Protein AF-A0A925FKP7-F1 (afdb_monomer_lite)

Structure (mmCIF, N/CA/C/O backbone):
data_AF-A0A925FKP7-F1
#
_entry.id   AF-A0A925FKP7-F1
#
loop_
_atom_site.group_PDB
_atom_site.id
_atom_site.type_symbol
_atom_site.label_atom_id
_atom_site.label_alt_id
_atom_site.label_comp_id
_atom_site.label_asym_id
_atom_site.label_entity_id
_atom_site.label_seq_id
_atom_site.pdbx_PDB_ins_code
_atom_site.Cartn_x
_atom_site.Cartn_y
_atom_site.Cartn_z
_atom_site.occupancy
_atom_site.B_iso_or_equiv
_atom_site.auth_seq_id
_atom_site.auth_comp_id
_atom_site.auth_asym_id
_atom_site.auth_atom_id
_atom_site.pdbx_PDB_model_num
ATOM 1 N N . MET A 1 1 ? 56.723 21.760 -12.629 1.00 41.56 1 MET A N 1
ATOM 2 C CA . MET A 1 1 ? 55.286 22.088 -12.741 1.00 41.56 1 MET A CA 1
ATOM 3 C C . MET A 1 1 ? 54.565 21.008 -11.962 1.00 41.56 1 MET A C 1
ATOM 5 O O . MET A 1 1 ? 54.481 19.882 -12.428 1.00 41.56 1 MET A O 1
ATOM 9 N N . GLU A 1 2 ? 54.290 21.297 -10.696 1.00 34.44 2 GLU A N 1
ATOM 10 C CA . GLU A 1 2 ? 54.116 20.301 -9.637 1.00 34.44 2 GLU A CA 1
ATOM 11 C C . GLU A 1 2 ? 52.657 20.301 -9.165 1.00 34.44 2 GLU A C 1
ATOM 13 O O . GLU A 1 2 ? 52.048 21.356 -8.996 1.00 34.44 2 GLU A O 1
ATOM 18 N N . ILE A 1 3 ? 52.088 19.104 -9.039 1.00 40.97 3 ILE A N 1
ATOM 19 C CA . ILE A 1 3 ? 50.676 18.845 -8.751 1.00 40.97 3 ILE A CA 1
ATOM 20 C C . ILE A 1 3 ? 50.457 19.007 -7.241 1.00 40.97 3 ILE A C 1
ATOM 22 O O . ILE A 1 3 ? 50.959 18.205 -6.456 1.00 40.97 3 ILE A O 1
ATOM 26 N N . GLN A 1 4 ? 49.700 20.023 -6.819 1.00 38.28 4 GLN A N 1
ATOM 27 C CA . GLN A 1 4 ? 49.281 20.161 -5.421 1.00 38.28 4 GLN A CA 1
ATOM 28 C C . GLN A 1 4 ? 48.071 19.261 -5.131 1.00 38.28 4 GLN A C 1
ATOM 30 O O . GLN A 1 4 ? 46.952 19.531 -5.560 1.00 38.28 4 GLN A O 1
ATOM 35 N N . ILE A 1 5 ? 48.310 18.191 -4.371 1.00 44.59 5 ILE A N 1
ATOM 36 C CA . ILE A 1 5 ? 47.284 17.335 -3.766 1.00 44.59 5 ILE A CA 1
ATOM 37 C C . ILE A 1 5 ? 46.894 17.953 -2.416 1.00 44.59 5 ILE A C 1
ATOM 39 O O . ILE A 1 5 ? 47.703 18.006 -1.490 1.00 44.59 5 ILE A O 1
ATOM 43 N N . PHE A 1 6 ? 45.653 18.429 -2.304 1.00 33.69 6 PHE A N 1
ATOM 44 C CA . PHE A 1 6 ? 45.090 19.011 -1.083 1.00 33.69 6 PHE A CA 1
ATOM 45 C C . PHE A 1 6 ? 44.691 17.883 -0.111 1.00 33.69 6 PHE A C 1
ATOM 47 O O . PHE A 1 6 ? 43.647 17.248 -0.264 1.00 33.69 6 PHE A O 1
ATOM 54 N N . TRP A 1 7 ? 45.545 17.591 0.872 1.00 43.81 7 TRP A N 1
ATOM 55 C CA . TRP A 1 7 ? 45.248 16.639 1.945 1.00 43.81 7 TRP A CA 1
ATOM 56 C C . TRP A 1 7 ? 44.352 17.273 3.023 1.00 43.81 7 TRP A C 1
ATOM 58 O O . TRP A 1 7 ? 44.594 18.381 3.496 1.00 43.81 7 TRP A O 1
ATOM 68 N N . LEU A 1 8 ? 43.314 16.526 3.408 1.00 41.38 8 LEU A N 1
ATOM 69 C CA . LEU A 1 8 ? 42.307 16.825 4.430 1.00 41.38 8 LEU A CA 1
ATOM 70 C C . LEU A 1 8 ? 42.903 17.310 5.763 1.00 41.38 8 LEU A C 1
ATOM 72 O O . LEU A 1 8 ? 43.625 16.578 6.442 1.00 41.38 8 LEU A O 1
ATOM 76 N N . HIS A 1 9 ? 42.488 18.499 6.197 1.00 42.69 9 HIS A N 1
ATOM 77 C CA . HIS A 1 9 ? 42.702 19.001 7.552 1.00 42.69 9 HIS A CA 1
ATOM 78 C C . HIS A 1 9 ? 41.783 18.234 8.523 1.00 42.69 9 HIS A C 1
ATOM 80 O O . HIS A 1 9 ? 40.639 18.619 8.757 1.00 42.69 9 HIS A O 1
ATOM 86 N N . ARG A 1 10 ? 42.249 17.097 9.060 1.00 47.78 10 ARG A N 1
ATOM 87 C CA . ARG A 1 10 ? 41.601 16.465 10.221 1.00 47.78 10 ARG A CA 1
ATOM 88 C C . ARG A 1 10 ? 41.933 17.297 11.465 1.00 47.78 10 ARG A C 1
ATOM 90 O O . ARG A 1 10 ? 43.117 17.400 11.786 1.00 47.78 10 ARG A O 1
ATOM 97 N N . PRO A 1 11 ? 40.951 17.847 12.200 1.00 41.53 11 PRO A N 1
ATOM 98 C CA . PRO A 1 11 ? 41.233 18.432 13.500 1.00 41.53 11 PRO A CA 1
ATOM 99 C C . PRO A 1 11 ? 41.693 17.313 14.443 1.00 41.53 11 PRO A C 1
ATOM 101 O O . PRO A 1 11 ? 40.958 16.368 14.731 1.00 41.53 11 PRO A O 1
ATOM 104 N N . GLN A 1 12 ? 42.948 17.402 14.877 1.00 43.03 12 GLN A N 1
ATOM 105 C CA . GLN A 1 12 ? 43.521 16.571 15.929 1.00 43.03 12 GLN A CA 1
ATOM 106 C C . GLN A 1 12 ? 42.795 16.894 17.241 1.00 43.03 12 GLN A C 1
ATOM 108 O O . GLN A 1 12 ? 43.090 17.890 17.899 1.00 43.03 12 GLN A O 1
ATOM 113 N N . ILE A 1 13 ? 41.821 16.064 17.613 1.00 54.75 13 ILE A N 1
ATOM 114 C CA . ILE A 1 13 ? 41.265 16.058 18.967 1.00 54.75 13 ILE A CA 1
ATOM 115 C C . ILE A 1 13 ? 42.387 15.560 19.882 1.00 54.75 13 ILE A C 1
ATOM 117 O O . ILE A 1 13 ? 42.737 14.382 19.862 1.00 54.75 13 ILE A O 1
ATOM 121 N N . GLN A 1 14 ? 42.982 16.471 20.649 1.00 49.59 14 GLN A N 1
ATOM 122 C CA . GLN A 1 14 ? 43.912 16.139 21.726 1.00 49.59 14 GLN A CA 1
ATOM 123 C C . GLN A 1 14 ? 43.131 15.376 22.804 1.00 49.59 14 GLN A C 1
ATOM 125 O O . GLN A 1 14 ? 42.409 15.975 23.602 1.00 49.59 14 GLN A O 1
ATOM 130 N N . VAL A 1 15 ? 43.233 14.047 22.794 1.00 55.69 15 VAL A N 1
ATOM 131 C CA . VAL A 1 15 ? 42.723 13.196 23.872 1.00 55.69 15 VAL A CA 1
ATOM 132 C C . VAL A 1 15 ? 43.617 13.448 25.084 1.00 55.69 15 VAL A C 1
ATOM 134 O O . VAL A 1 15 ? 44.776 13.050 25.097 1.00 55.69 15 VAL A O 1
ATOM 137 N N . ARG A 1 16 ? 43.114 14.190 26.075 1.00 49.56 16 ARG A N 1
ATOM 138 C CA . ARG A 1 16 ? 43.763 14.272 27.387 1.00 49.56 16 ARG A CA 1
ATOM 139 C C . ARG A 1 16 ? 43.546 12.931 28.083 1.00 49.56 16 ARG A C 1
ATOM 141 O O . ARG A 1 16 ? 42.397 12.561 28.321 1.00 49.56 16 ARG A O 1
ATOM 148 N N . ASP A 1 17 ? 44.633 12.235 28.395 1.00 55.59 17 ASP A N 1
ATOM 149 C CA . ASP A 1 17 ? 44.634 11.020 29.212 1.00 55.59 17 ASP A CA 1
ATOM 150 C C . ASP A 1 17 ? 44.268 11.373 30.663 1.00 55.59 17 ASP A C 1
ATOM 152 O O . ASP A 1 17 ? 45.129 11.546 31.524 1.00 55.59 17 ASP A O 1
ATOM 156 N N . ASP A 1 18 ? 42.972 11.548 30.927 1.00 58.50 18 ASP A N 1
ATOM 157 C CA . ASP A 1 18 ? 42.439 11.659 32.283 1.00 58.50 18 ASP A CA 1
ATOM 158 C C . ASP A 1 18 ? 42.074 10.253 32.802 1.00 58.50 18 ASP A C 1
ATOM 160 O O . ASP A 1 18 ? 41.118 9.644 32.304 1.00 58.50 18 ASP A O 1
ATOM 164 N N . PRO A 1 19 ? 42.790 9.719 33.812 1.00 63.88 19 PRO A N 1
ATOM 165 C CA . PRO A 1 19 ? 42.521 8.397 34.377 1.00 63.88 19 PRO A CA 1
ATOM 166 C C . PRO A 1 19 ? 41.172 8.299 35.115 1.00 63.88 19 PRO A C 1
ATOM 168 O O . PRO A 1 19 ? 40.782 7.202 35.523 1.00 63.88 19 PRO A O 1
ATOM 171 N N . TYR A 1 20 ? 40.435 9.405 35.275 1.00 59.22 20 TYR A N 1
ATOM 172 C CA . TYR A 1 20 ? 39.112 9.438 35.902 1.00 59.22 20 TYR A CA 1
ATOM 173 C C . TYR A 1 20 ? 37.945 9.560 34.913 1.00 59.22 20 TYR A C 1
ATOM 175 O O . TYR A 1 20 ? 36.785 9.523 35.341 1.00 59.22 20 TYR A O 1
ATOM 183 N N . TYR A 1 21 ? 38.195 9.625 33.600 1.00 57.09 21 TYR A N 1
ATOM 184 C CA . TYR A 1 21 ? 37.117 9.630 32.610 1.00 57.09 21 TYR A CA 1
ATOM 185 C C . TYR A 1 21 ? 36.492 8.233 32.469 1.00 57.09 21 TYR A C 1
ATOM 187 O O . TYR A 1 21 ? 36.910 7.398 31.667 1.00 57.09 21 TYR A O 1
ATOM 195 N N . ARG A 1 22 ? 35.446 7.961 33.256 1.00 51.81 22 ARG A N 1
ATOM 196 C CA . ARG A 1 22 ? 34.559 6.817 33.012 1.00 51.81 22 ARG A CA 1
ATOM 197 C C . ARG A 1 22 ? 33.561 7.212 31.922 1.00 51.81 22 ARG A C 1
ATOM 199 O O . ARG A 1 22 ? 32.768 8.123 32.162 1.00 51.81 22 ARG A O 1
ATOM 206 N N . PRO A 1 23 ? 33.533 6.544 30.755 1.00 54.25 23 PRO A N 1
ATOM 207 C CA . PRO A 1 23 ? 32.521 6.832 29.752 1.00 54.25 23 PRO A CA 1
ATOM 208 C C . PRO A 1 23 ? 31.145 6.527 30.346 1.00 54.25 23 PRO A C 1
ATOM 210 O O . PRO A 1 23 ? 30.828 5.380 30.679 1.00 54.25 23 PRO A O 1
ATOM 213 N N . ILE A 1 24 ? 30.323 7.566 30.498 1.00 56.97 24 ILE A N 1
ATOM 214 C CA . ILE A 1 24 ? 28.912 7.418 30.840 1.00 56.97 24 ILE A CA 1
ATOM 215 C C . ILE A 1 24 ? 28.285 6.636 29.687 1.00 56.97 24 ILE A C 1
ATOM 217 O O . ILE A 1 24 ? 28.129 7.151 28.581 1.00 56.97 24 ILE A O 1
ATOM 221 N N . ARG A 1 25 ? 27.938 5.366 29.925 1.00 59.34 25 ARG A N 1
ATOM 222 C CA . ARG A 1 25 ? 27.118 4.593 28.989 1.00 59.34 25 ARG A CA 1
ATOM 223 C C . ARG A 1 25 ? 25.712 5.174 29.028 1.00 59.34 25 ARG A C 1
ATOM 225 O O . ARG A 1 25 ? 24.867 4.718 29.795 1.00 59.34 25 ARG A O 1
ATOM 232 N N . VAL A 1 26 ? 25.466 6.192 28.209 1.00 55.19 26 VAL A N 1
ATOM 233 C CA . VAL A 1 26 ? 24.112 6.668 27.943 1.00 55.19 26 VAL A CA 1
ATOM 234 C C . VAL A 1 26 ? 23.405 5.530 27.220 1.00 55.19 26 VAL A C 1
ATOM 236 O O . VAL A 1 26 ? 23.649 5.259 26.046 1.00 55.19 26 VAL A O 1
ATOM 239 N N . ARG A 1 27 ? 22.580 4.786 27.957 1.00 55.84 27 ARG A N 1
ATOM 240 C CA . ARG A 1 27 ? 21.725 3.754 27.382 1.00 55.84 27 ARG A CA 1
ATOM 241 C C . ARG A 1 27 ? 20.661 4.499 26.586 1.00 55.84 27 ARG A C 1
ATOM 243 O O . ARG A 1 27 ? 19.680 4.967 27.154 1.00 55.84 27 ARG A O 1
ATOM 250 N N . PHE A 1 28 ? 20.904 4.681 25.291 1.00 54.00 28 PHE A N 1
ATOM 251 C CA . PHE A 1 28 ? 19.928 5.259 24.380 1.00 54.00 28 PHE A CA 1
ATOM 252 C C . PHE A 1 28 ? 18.769 4.265 24.289 1.00 54.00 28 PHE A C 1
ATOM 254 O O . PHE A 1 28 ? 18.818 3.278 23.557 1.00 54.00 28 PHE A O 1
ATOM 261 N N . VAL A 1 29 ? 17.756 4.458 25.132 1.00 58.88 29 VAL A N 1
ATOM 262 C CA . VAL A 1 29 ? 16.484 3.761 24.994 1.00 58.88 29 VAL A CA 1
ATOM 263 C C . VAL A 1 29 ? 15.862 4.347 23.738 1.00 58.88 29 VAL A C 1
ATOM 265 O O . VAL A 1 29 ? 15.325 5.453 23.766 1.00 58.88 29 VAL A O 1
ATOM 268 N N . ILE A 1 30 ? 16.007 3.644 22.614 1.00 58.19 30 ILE A N 1
ATOM 269 C CA . ILE A 1 30 ? 15.295 3.977 21.385 1.00 58.19 30 ILE A CA 1
ATOM 270 C C . ILE A 1 30 ? 13.814 3.830 21.729 1.00 58.19 30 ILE A C 1
ATOM 272 O O . ILE A 1 30 ? 13.288 2.721 21.801 1.00 58.19 30 ILE A O 1
ATOM 276 N N . LYS A 1 31 ? 13.153 4.949 22.030 1.00 51.59 31 LYS A N 1
ATOM 277 C CA . LYS A 1 31 ? 11.705 5.000 22.183 1.00 51.59 31 LYS A CA 1
ATOM 278 C C . LYS A 1 31 ? 11.141 4.665 20.807 1.00 51.59 31 LYS A C 1
ATOM 280 O O . LYS A 1 31 ? 11.142 5.515 19.924 1.00 51.59 31 LYS A O 1
ATOM 285 N N . THR A 1 32 ? 10.738 3.415 20.600 1.00 58.09 32 THR A N 1
ATOM 286 C CA . THR A 1 32 ? 10.002 2.999 19.407 1.00 58.09 32 THR A CA 1
ATOM 287 C C . THR A 1 32 ? 8.736 3.841 19.356 1.00 58.09 32 THR A C 1
ATOM 289 O O . THR A 1 32 ? 7.802 3.610 20.126 1.00 58.09 32 THR A O 1
ATOM 292 N N . MET A 1 33 ? 8.733 4.879 18.519 1.00 54.09 33 MET A N 1
ATOM 293 C CA . MET A 1 33 ? 7.502 5.579 18.184 1.00 54.09 33 MET A CA 1
ATOM 294 C C . MET A 1 33 ? 6.564 4.546 17.551 1.00 54.09 33 MET A C 1
ATOM 296 O O . MET A 1 33 ? 7.033 3.751 16.728 1.00 54.09 33 MET A O 1
ATOM 300 N N . PRO A 1 34 ? 5.287 4.488 17.969 1.00 73.06 34 PRO A N 1
ATOM 301 C CA . PRO A 1 34 ? 4.338 3.577 17.351 1.00 73.06 34 PRO A CA 1
ATOM 302 C C . PRO A 1 34 ? 4.327 3.843 15.846 1.00 73.06 34 PRO A C 1
ATOM 304 O O . PRO A 1 34 ? 4.271 4.995 15.414 1.00 73.06 34 PRO A O 1
ATOM 307 N N . GLU A 1 35 ? 4.454 2.778 15.057 1.00 84.06 35 GLU A N 1
ATOM 308 C CA . GLU A 1 35 ? 4.443 2.877 13.602 1.00 84.06 35 GLU A CA 1
ATOM 309 C C . GLU A 1 35 ? 3.117 3.500 13.160 1.00 84.06 35 GLU A C 1
ATOM 311 O O . GLU A 1 35 ? 2.041 2.964 13.432 1.00 84.06 35 GLU A O 1
ATOM 316 N N . THR A 1 36 ? 3.192 4.656 12.503 1.00 91.50 36 THR A N 1
ATOM 317 C CA . THR A 1 36 ? 2.004 5.327 11.983 1.00 91.50 36 THR A CA 1
ATOM 318 C C . THR A 1 36 ? 1.475 4.570 10.756 1.00 91.50 36 THR A C 1
ATOM 320 O O . THR A 1 36 ? 2.242 3.884 10.069 1.00 91.50 36 THR A O 1
ATOM 323 N N . PRO A 1 37 ? 0.177 4.696 10.419 1.00 92.81 37 PRO A N 1
ATOM 324 C CA . PRO A 1 37 ? -0.394 4.034 9.244 1.00 92.81 37 PRO A CA 1
ATOM 325 C C . PRO A 1 37 ? 0.358 4.351 7.944 1.00 92.81 37 PRO A C 1
ATOM 327 O O . PRO A 1 37 ? 0.557 3.466 7.112 1.00 92.81 37 PRO A O 1
ATOM 330 N N . ILE A 1 38 ? 0.836 5.591 7.806 1.00 94.12 38 ILE A N 1
ATOM 331 C CA . ILE A 1 38 ? 1.609 6.041 6.646 1.00 94.12 38 ILE A CA 1
ATOM 332 C C . ILE A 1 38 ? 2.997 5.387 6.582 1.00 94.12 38 ILE A C 1
ATOM 334 O O . ILE A 1 38 ? 3.410 4.940 5.515 1.00 94.12 38 ILE A O 1
ATOM 338 N N . GLU A 1 39 ? 3.698 5.242 7.710 1.00 94.38 39 GLU A N 1
ATOM 339 C CA . GLU A 1 39 ? 5.003 4.565 7.758 1.00 94.38 39 GLU A CA 1
ATOM 340 C C . GLU A 1 39 ? 4.879 3.076 7.426 1.00 94.38 39 GLU A C 1
ATOM 342 O O . GLU A 1 39 ? 5.706 2.511 6.705 1.00 94.38 39 GLU A O 1
ATOM 347 N N . LYS A 1 40 ? 3.794 2.442 7.876 1.00 94.25 40 LYS A N 1
ATOM 348 C CA . LYS A 1 40 ? 3.487 1.064 7.499 1.00 94.25 40 LYS A CA 1
ATOM 349 C C . LYS A 1 40 ? 3.191 0.936 6.004 1.00 94.25 40 LYS A C 1
ATOM 351 O O . LYS A 1 40 ? 3.698 0.016 5.361 1.00 94.25 40 LYS A O 1
ATOM 356 N N . LEU A 1 41 ? 2.415 1.864 5.441 1.00 95.56 41 LEU A N 1
ATOM 357 C CA . LEU A 1 41 ? 2.099 1.875 4.014 1.00 95.56 41 LEU A CA 1
ATOM 358 C C . LEU A 1 41 ? 3.369 2.016 3.160 1.00 95.56 41 LEU A C 1
ATOM 360 O O . LEU A 1 41 ? 3.566 1.210 2.254 1.00 95.56 41 LEU A O 1
ATOM 364 N N . LYS A 1 42 ? 4.278 2.935 3.516 1.00 95.88 42 LYS A N 1
ATOM 365 C CA . LYS A 1 42 ? 5.581 3.110 2.844 1.00 95.88 42 LYS A CA 1
ATOM 366 C C . LYS A 1 42 ? 6.370 1.805 2.731 1.00 95.88 42 LYS A C 1
ATOM 368 O O . LYS A 1 42 ? 6.900 1.488 1.664 1.00 95.88 42 LYS A O 1
ATOM 373 N N . LYS A 1 43 ? 6.425 1.030 3.821 1.00 94.69 43 LYS A N 1
ATOM 374 C CA . LYS A 1 43 ? 7.104 -0.276 3.858 1.00 94.69 43 LYS A CA 1
ATOM 375 C C . LYS A 1 43 ? 6.410 -1.316 2.981 1.00 94.69 43 LYS A C 1
ATOM 377 O O . LYS A 1 43 ? 7.082 -2.100 2.320 1.00 94.69 43 LYS A O 1
ATOM 382 N N . MET A 1 44 ? 5.077 -1.333 2.961 1.00 95.25 44 MET A N 1
ATOM 383 C CA . MET A 1 44 ? 4.293 -2.288 2.165 1.00 95.25 44 MET A CA 1
ATOM 384 C C . MET A 1 44 ? 4.412 -2.055 0.651 1.00 95.25 44 MET A C 1
ATOM 386 O O . MET A 1 44 ? 4.210 -2.985 -0.130 1.00 95.25 44 MET A O 1
ATOM 390 N N . THR A 1 45 ? 4.711 -0.830 0.224 1.00 95.62 45 THR A N 1
ATOM 391 C CA . THR A 1 45 ? 4.663 -0.438 -1.193 1.00 95.62 45 THR A CA 1
ATOM 392 C C . THR A 1 45 ? 6.034 -0.202 -1.816 1.00 95.62 45 THR A C 1
ATOM 394 O O . THR A 1 45 ? 6.095 0.204 -2.978 1.00 95.62 45 THR A O 1
ATOM 397 N N . ALA A 1 46 ? 7.119 -0.422 -1.056 1.00 94.75 46 ALA A N 1
ATOM 398 C CA . ALA A 1 46 ? 8.482 -0.060 -1.455 1.00 94.75 46 ALA A CA 1
ATOM 399 C C . ALA A 1 46 ? 8.492 1.343 -2.087 1.00 94.75 46 ALA A C 1
ATOM 401 O O . ALA A 1 46 ? 8.805 1.512 -3.267 1.00 94.75 46 ALA A O 1
ATOM 402 N N . TRP A 1 47 ? 7.959 2.316 -1.339 1.00 94.06 47 TRP A N 1
ATOM 403 C CA . TRP A 1 47 ? 7.538 3.609 -1.887 1.00 94.06 47 TRP A CA 1
ATOM 404 C C . TRP A 1 47 ? 8.668 4.403 -2.549 1.00 94.06 47 TRP A C 1
ATOM 406 O O . TRP A 1 47 ? 8.413 5.131 -3.495 1.00 94.06 47 TRP A O 1
ATOM 416 N N . ASP A 1 48 ? 9.900 4.231 -2.089 1.00 93.06 48 ASP A N 1
ATOM 417 C CA . ASP A 1 48 ? 11.104 4.901 -2.580 1.00 93.06 48 ASP A CA 1
ATOM 418 C C . ASP A 1 48 ? 11.735 4.214 -3.799 1.00 93.06 48 ASP A C 1
ATOM 420 O O . ASP A 1 48 ? 12.579 4.796 -4.476 1.00 93.06 48 ASP A O 1
ATOM 424 N N . SER A 1 49 ? 11.330 2.979 -4.090 1.00 90.44 49 SER A N 1
ATOM 425 C CA . SER A 1 49 ? 11.880 2.177 -5.177 1.00 90.44 49 SER A CA 1
ATOM 426 C C . SER A 1 49 ? 11.146 2.464 -6.479 1.00 90.44 49 SER A C 1
ATOM 428 O O . SER A 1 49 ? 9.913 2.492 -6.496 1.00 90.44 49 SER A O 1
ATOM 430 N N . ASP A 1 50 ? 11.888 2.612 -7.575 1.00 85.75 50 ASP A N 1
ATOM 431 C CA . ASP A 1 50 ? 11.320 2.926 -8.886 1.00 85.75 50 ASP A CA 1
ATOM 432 C C . ASP A 1 50 ? 10.308 1.849 -9.345 1.00 85.75 50 ASP A C 1
ATOM 434 O O . ASP A 1 50 ? 10.630 0.657 -9.283 1.00 85.75 50 ASP A O 1
ATOM 438 N N . PRO A 1 51 ? 9.070 2.205 -9.756 1.00 90.62 51 PRO A N 1
ATOM 439 C CA . PRO A 1 51 ? 8.460 3.543 -9.789 1.00 90.62 51 PRO A CA 1
ATOM 440 C C . PRO A 1 51 ? 8.208 4.127 -8.391 1.00 90.62 51 PRO A C 1
ATOM 442 O O . PRO A 1 51 ? 7.377 3.612 -7.638 1.00 90.62 51 PRO A O 1
ATOM 445 N N . ALA A 1 52 ? 8.910 5.204 -8.035 1.00 93.31 52 ALA A N 1
ATOM 446 C CA . ALA A 1 52 ? 8.868 5.766 -6.683 1.00 93.31 52 ALA A CA 1
ATOM 447 C C . ALA A 1 52 ? 7.608 6.614 -6.487 1.00 93.31 52 ALA A C 1
ATOM 449 O O . ALA A 1 52 ? 7.316 7.441 -7.338 1.00 93.31 52 ALA A O 1
ATOM 450 N N . LEU A 1 53 ? 6.874 6.432 -5.390 1.00 92.75 53 LEU A N 1
ATOM 451 C CA . LEU A 1 53 ? 5.696 7.217 -5.001 1.00 92.75 53 LEU A CA 1
ATOM 452 C C . LEU A 1 53 ? 6.112 8.437 -4.178 1.00 92.75 53 LEU A C 1
ATOM 454 O O . LEU A 1 53 ? 7.085 8.376 -3.428 1.00 92.75 53 LEU A O 1
ATOM 458 N N . ILE A 1 54 ? 5.351 9.529 -4.265 1.00 94.88 54 ILE A N 1
ATOM 459 C CA . ILE A 1 54 ? 5.566 10.684 -3.382 1.00 94.88 54 ILE A CA 1
ATOM 460 C C . ILE A 1 54 ? 4.663 10.606 -2.149 1.00 94.88 54 ILE A C 1
ATOM 462 O O . ILE A 1 54 ? 3.647 9.911 -2.136 1.00 94.88 54 ILE A O 1
ATOM 466 N N . LEU A 1 55 ? 5.044 11.323 -1.089 1.00 94.44 55 LEU A N 1
ATOM 467 C CA . LEU A 1 55 ? 4.336 11.269 0.192 1.00 94.44 55 LEU A CA 1
ATOM 468 C C . LEU A 1 55 ? 2.864 11.687 0.069 1.00 94.44 55 LEU A C 1
ATOM 470 O O . LEU A 1 55 ? 2.006 11.007 0.619 1.00 94.44 55 LEU A O 1
ATOM 474 N N . THR A 1 56 ? 2.574 12.742 -0.692 1.00 95.88 56 THR A N 1
ATOM 475 C CA . THR A 1 56 ? 1.206 13.253 -0.868 1.00 95.88 56 THR A CA 1
ATOM 476 C C . THR A 1 56 ? 0.286 12.219 -1.515 1.00 95.88 56 THR A C 1
ATOM 478 O O . THR A 1 56 ? -0.846 12.049 -1.086 1.00 95.88 56 THR A O 1
ATOM 481 N N . GLU A 1 57 ? 0.783 11.443 -2.482 1.00 95.44 57 GLU A N 1
ATOM 482 C CA . GLU A 1 57 ? 0.006 10.358 -3.094 1.00 95.44 57 GLU A CA 1
ATOM 483 C C . GLU A 1 57 ? -0.304 9.250 -2.092 1.00 95.44 57 GLU A C 1
ATOM 485 O O . GLU A 1 57 ? -1.403 8.704 -2.081 1.00 95.44 57 GLU A O 1
ATOM 490 N N . LEU A 1 58 ? 0.659 8.906 -1.234 1.00 95.94 58 LEU A N 1
ATOM 491 C CA . LEU A 1 58 ? 0.424 7.924 -0.181 1.00 95.94 58 LEU A CA 1
ATOM 492 C C . LEU A 1 58 ? -0.605 8.425 0.834 1.00 95.94 58 LEU A C 1
ATOM 494 O O . LEU A 1 58 ? -1.417 7.630 1.296 1.00 95.94 58 LEU A O 1
ATOM 498 N N . GLU A 1 59 ? -0.586 9.714 1.170 1.00 95.75 59 GLU A N 1
ATOM 499 C CA . GLU A 1 59 ? -1.574 10.340 2.053 1.00 95.75 59 GLU A CA 1
ATOM 500 C C . GLU A 1 59 ? -2.971 10.336 1.424 1.00 95.75 59 GLU A C 1
ATOM 502 O O . GLU A 1 59 ? -3.934 9.951 2.086 1.00 95.75 59 GLU A O 1
ATOM 507 N N . GLU A 1 60 ? -3.087 10.663 0.136 1.00 96.56 60 GLU A N 1
ATOM 508 C CA . GLU A 1 60 ? -4.345 10.603 -0.616 1.00 96.56 60 GLU A CA 1
ATOM 509 C C . GLU A 1 60 ? -4.892 9.172 -0.709 1.00 96.56 60 GLU A C 1
ATOM 511 O O . GLU A 1 60 ? -6.067 8.928 -0.427 1.00 96.56 60 GLU A O 1
ATOM 516 N N . ILE A 1 61 ? -4.040 8.201 -1.050 1.00 96.44 61 ILE A N 1
ATOM 517 C CA . ILE A 1 61 ? -4.407 6.780 -1.109 1.00 96.44 61 ILE A CA 1
ATOM 518 C C . ILE A 1 61 ? -4.838 6.280 0.271 1.00 96.44 61 ILE A C 1
ATOM 520 O O . ILE A 1 61 ? -5.814 5.534 0.399 1.00 96.44 61 ILE A O 1
ATOM 524 N N . LEU A 1 62 ? -4.123 6.689 1.319 1.00 95.31 62 LEU A N 1
ATOM 525 C CA . LEU A 1 62 ? -4.458 6.332 2.687 1.00 95.31 62 LEU A CA 1
ATOM 526 C C . LEU A 1 62 ? -5.815 6.927 3.077 1.00 95.31 62 LEU A C 1
ATOM 528 O O . LEU A 1 62 ? -6.665 6.185 3.568 1.00 95.31 62 LEU A O 1
ATOM 532 N N . ALA A 1 63 ? -6.063 8.201 2.773 1.00 94.81 63 ALA A N 1
ATOM 533 C CA . ALA A 1 63 ? -7.341 8.863 3.018 1.00 94.81 63 ALA A CA 1
ATOM 534 C C . ALA A 1 63 ? -8.505 8.170 2.286 1.00 94.81 63 ALA A C 1
ATOM 536 O O . ALA A 1 63 ? -9.546 7.917 2.892 1.00 94.81 63 ALA A O 1
ATOM 537 N N . GLN A 1 64 ? -8.319 7.762 1.028 1.00 94.62 64 GLN A N 1
ATOM 538 C CA . GLN A 1 64 ? -9.317 6.991 0.268 1.00 94.62 64 GLN A CA 1
ATOM 539 C C . GLN A 1 64 ? -9.580 5.597 0.858 1.00 94.62 64 GLN A C 1
ATOM 541 O O . GLN A 1 64 ? -10.654 5.028 0.675 1.00 94.62 64 GLN A O 1
ATOM 546 N N . SER A 1 65 ? -8.606 5.035 1.575 1.00 94.38 65 SER A N 1
ATOM 547 C CA . SER A 1 65 ? -8.711 3.725 2.225 1.00 94.38 65 SER A CA 1
ATOM 548 C C . SER A 1 65 ? -9.289 3.771 3.647 1.00 94.38 65 SER A C 1
ATOM 550 O O . SER A 1 65 ? -9.264 2.753 4.351 1.00 94.38 65 SER A O 1
ATOM 552 N N . SER A 1 66 ? -9.780 4.933 4.084 1.00 93.56 66 SER A N 1
ATOM 553 C CA . SER A 1 66 ? -10.391 5.113 5.401 1.00 93.56 66 SER A CA 1
ATOM 554 C C . SER A 1 66 ? -11.620 4.220 5.573 1.00 93.56 66 SER A C 1
ATOM 556 O O . SER A 1 66 ? -12.384 3.982 4.637 1.00 93.56 66 SER A O 1
ATOM 558 N N . ARG A 1 67 ? -11.808 3.693 6.782 1.00 93.12 67 ARG A N 1
ATOM 559 C CA . ARG A 1 67 ? -12.916 2.805 7.144 1.00 93.12 67 ARG A CA 1
ATOM 560 C C . ARG A 1 67 ? -13.591 3.283 8.425 1.00 93.12 67 ARG A C 1
ATOM 562 O O . ARG A 1 67 ? -12.943 3.969 9.219 1.00 93.12 67 ARG A O 1
ATOM 569 N N . PRO A 1 68 ? -14.846 2.859 8.654 1.00 91.81 68 PRO A N 1
ATOM 570 C CA . PRO A 1 68 ? -15.467 3.030 9.950 1.00 91.81 68 PRO A CA 1
ATOM 571 C C . PRO A 1 68 ? -14.578 2.463 11.054 1.00 91.81 68 PRO A C 1
ATOM 573 O O . PRO A 1 68 ? -13.967 1.401 10.879 1.00 91.81 68 PRO A O 1
ATOM 576 N N . ASP A 1 69 ? -14.475 3.194 12.156 1.00 91.62 69 ASP A N 1
ATOM 577 C CA . ASP A 1 69 ? -13.732 2.733 13.323 1.00 91.62 69 ASP A CA 1
ATOM 578 C C . ASP A 1 69 ? -14.495 1.634 14.090 1.00 91.62 69 ASP A C 1
ATOM 580 O O . ASP A 1 69 ? -15.544 1.145 13.662 1.00 91.62 69 ASP A O 1
ATOM 584 N N . ALA A 1 70 ? -13.962 1.217 15.241 1.00 88.50 70 ALA A N 1
ATOM 585 C CA . ALA A 1 70 ? -14.592 0.197 16.081 1.00 88.50 70 ALA A CA 1
ATOM 586 C C . ALA A 1 70 ? -15.969 0.615 16.638 1.00 88.50 70 ALA A C 1
ATOM 588 O O . ALA A 1 70 ? -16.746 -0.249 17.040 1.00 88.50 70 ALA A O 1
ATOM 589 N N . LEU A 1 71 ? -16.272 1.917 16.659 1.00 89.62 71 LEU A N 1
ATOM 590 C CA . LEU A 1 71 ? -17.561 2.473 17.070 1.00 89.62 71 LEU A CA 1
ATOM 591 C C . LEU A 1 71 ? -18.518 2.645 15.879 1.00 89.62 71 LEU A C 1
ATOM 593 O O . LEU A 1 71 ? -19.645 3.099 16.061 1.00 89.62 71 LEU A O 1
ATOM 597 N N . GLY A 1 72 ? -18.087 2.272 14.669 1.00 90.31 72 GLY A N 1
ATOM 598 C CA . GLY A 1 72 ? -18.851 2.448 13.439 1.00 90.31 72 GLY A CA 1
ATOM 599 C C . GLY A 1 72 ? -18.879 3.892 12.943 1.00 90.31 72 GLY A C 1
ATOM 600 O O . GLY A 1 72 ? -19.676 4.203 12.061 1.00 90.31 72 GLY A O 1
ATOM 601 N N . LEU A 1 73 ? -18.032 4.772 13.485 1.00 90.44 73 LEU A N 1
ATOM 602 C CA . LEU A 1 73 ? -17.952 6.158 13.042 1.00 90.44 73 LEU A CA 1
ATOM 603 C C . LEU A 1 73 ? -17.199 6.224 11.719 1.00 90.44 73 LEU A C 1
ATOM 605 O O . LEU A 1 73 ? -16.106 5.680 11.588 1.00 90.44 73 LEU A O 1
ATOM 609 N N . GLU A 1 74 ? -17.781 6.899 10.737 1.00 92.31 74 GLU A N 1
ATOM 610 C CA . GLU A 1 74 ? -17.131 7.229 9.469 1.00 92.31 74 GLU A CA 1
ATOM 611 C C . GLU A 1 74 ? -16.105 8.375 9.598 1.00 92.31 74 GLU A C 1
ATOM 613 O O . GLU A 1 74 ? -16.211 9.194 10.513 1.00 92.31 74 GLU A O 1
ATOM 618 N N . PRO A 1 75 ? -15.170 8.522 8.637 1.00 90.25 75 PRO A N 1
ATOM 619 C CA . PRO A 1 75 ? -14.117 9.547 8.673 1.00 90.25 75 PRO A CA 1
ATOM 620 C C . PRO A 1 75 ? -14.583 11.004 8.744 1.00 90.25 75 PRO A C 1
ATOM 622 O O . PRO A 1 75 ? -13.791 11.888 9.052 1.00 90.25 75 PRO A O 1
ATOM 625 N N . GLN A 1 76 ? -15.854 11.265 8.435 1.00 91.44 76 GLN A N 1
ATOM 626 C CA . GLN A 1 76 ? -16.454 12.599 8.492 1.00 91.44 76 GLN A CA 1
ATOM 627 C C . GLN A 1 76 ? -16.876 12.999 9.917 1.00 91.44 76 GLN A C 1
ATOM 629 O O . GLN A 1 76 ? -17.170 14.168 10.157 1.00 91.44 76 GLN A O 1
ATOM 634 N N . HIS A 1 77 ? -16.928 12.055 10.863 1.00 90.81 77 HIS A N 1
ATOM 635 C CA . HIS A 1 77 ? -17.286 12.343 12.249 1.00 90.81 77 HIS A CA 1
ATOM 636 C C . HIS A 1 77 ? -16.081 12.861 13.040 1.00 90.81 77 HIS A C 1
ATOM 638 O O . HIS A 1 77 ? -15.002 12.280 12.993 1.00 90.81 77 HIS A O 1
ATOM 644 N N . GLU A 1 78 ? -16.289 13.897 13.857 1.00 89.44 78 GLU A N 1
ATOM 645 C CA . GLU A 1 78 ? -15.227 14.522 14.668 1.00 89.44 78 GLU A CA 1
ATOM 646 C C . GLU A 1 78 ? -14.548 13.551 15.645 1.00 89.44 78 GLU A C 1
ATOM 648 O O . GLU A 1 78 ? -13.360 13.675 15.928 1.00 89.44 78 GLU A O 1
ATOM 653 N N . ASN A 1 79 ? -15.295 12.558 16.132 1.00 92.00 79 ASN A N 1
ATOM 654 C CA . ASN A 1 79 ? -14.805 11.560 17.084 1.00 92.00 79 ASN A CA 1
ATOM 655 C C . ASN A 1 79 ? -14.280 10.286 16.408 1.00 92.00 79 ASN A C 1
ATOM 657 O O . ASN A 1 79 ? -14.031 9.293 17.092 1.00 92.00 79 ASN A O 1
ATOM 661 N N . TRP A 1 80 ? -14.147 10.285 15.079 1.00 91.00 80 TRP A N 1
ATOM 662 C CA . TRP A 1 80 ? -13.620 9.137 14.360 1.00 91.00 80 TRP A CA 1
ATOM 663 C C . TRP A 1 80 ? -12.171 8.867 14.751 1.00 91.00 80 TRP A C 1
ATOM 665 O O . TRP A 1 80 ? -11.300 9.736 14.671 1.00 91.00 80 TRP A O 1
ATOM 675 N N . THR A 1 81 ? -11.896 7.622 15.127 1.00 91.12 81 THR A N 1
ATOM 676 C CA . THR A 1 81 ? -10.520 7.175 15.328 1.00 91.12 81 THR A CA 1
ATOM 677 C C . THR A 1 81 ? -9.910 6.765 13.985 1.00 91.12 81 THR A C 1
ATOM 679 O O . THR A 1 81 ? -10.440 5.841 13.362 1.00 91.12 81 THR A O 1
ATOM 682 N N . PRO A 1 82 ? -8.777 7.358 13.546 1.00 90.38 82 PRO A N 1
ATOM 683 C CA . PRO A 1 82 ? -8.166 7.063 12.250 1.00 90.38 82 PRO A CA 1
ATOM 684 C C . PRO A 1 82 ? -7.957 5.564 12.010 1.00 90.38 82 PRO A C 1
ATOM 686 O O . PRO A 1 82 ? -7.041 4.942 12.553 1.00 90.38 82 PRO A O 1
ATOM 689 N N . THR A 1 83 ? -8.820 4.985 11.178 1.00 91.88 83 THR A N 1
ATOM 690 C CA . THR A 1 83 ? -8.878 3.548 10.904 1.00 91.88 83 THR A CA 1
ATOM 691 C C . THR A 1 83 ? -8.821 3.327 9.401 1.00 91.88 83 THR A C 1
ATOM 693 O O . THR A 1 83 ? -9.690 3.773 8.658 1.00 91.88 83 THR A O 1
ATOM 696 N N . TYR A 1 84 ? -7.794 2.617 8.935 1.00 93.81 84 TYR A N 1
ATOM 697 C CA . TYR A 1 84 ? -7.500 2.489 7.507 1.00 93.81 84 TYR A CA 1
ATOM 698 C C . TYR A 1 84 ? -7.397 1.035 7.064 1.00 93.81 84 TYR A C 1
ATOM 700 O O . TYR A 1 84 ? -6.899 0.161 7.780 1.00 93.81 84 TYR A O 1
ATOM 708 N N . SER A 1 85 ? -7.800 0.780 5.824 1.00 94.31 85 SER A N 1
ATOM 709 C CA . 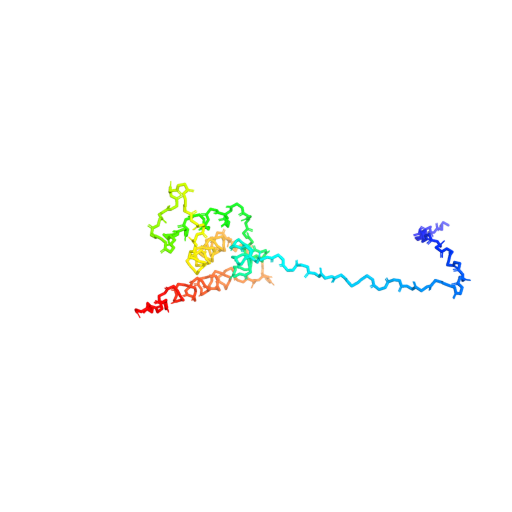SER A 1 85 ? -7.581 -0.493 5.151 1.00 94.31 85 SER A CA 1
ATOM 710 C C . SER A 1 85 ? -6.205 -0.529 4.490 1.00 94.31 85 SER A C 1
ATOM 712 O O . SER A 1 85 ? -6.077 -0.328 3.285 1.00 94.31 85 SER A O 1
ATOM 714 N N . LEU A 1 86 ? -5.155 -0.821 5.261 1.00 95.00 86 LEU A N 1
ATOM 715 C CA . LEU A 1 86 ? -3.778 -0.771 4.747 1.00 95.00 86 LEU A CA 1
ATOM 716 C C . LEU A 1 86 ? -3.518 -1.704 3.554 1.00 95.00 86 LEU A C 1
ATOM 718 O O . LEU A 1 86 ? -2.730 -1.368 2.679 1.00 95.00 86 LEU A O 1
ATOM 722 N N . ASN A 1 87 ? -4.191 -2.856 3.484 1.00 95.56 87 ASN A N 1
ATOM 723 C CA . ASN A 1 87 ? -4.085 -3.741 2.320 1.00 95.56 87 ASN A CA 1
ATOM 724 C C . ASN A 1 87 ? -4.738 -3.123 1.075 1.00 95.56 87 ASN A C 1
ATOM 726 O O . ASN A 1 87 ? -4.174 -3.231 -0.006 1.00 95.56 87 ASN A O 1
ATOM 730 N N . ALA A 1 88 ? -5.880 -2.442 1.223 1.00 95.06 88 ALA A N 1
ATOM 731 C CA . ALA A 1 88 ? -6.511 -1.745 0.102 1.00 95.06 88 ALA A CA 1
ATOM 732 C C . ALA A 1 88 ? -5.684 -0.524 -0.336 1.00 95.06 88 ALA A C 1
ATOM 734 O O . ALA A 1 88 ? -5.516 -0.296 -1.527 1.00 95.06 88 ALA A O 1
ATOM 735 N N . ALA A 1 89 ? -5.104 0.216 0.615 1.00 96.38 89 ALA A N 1
ATOM 736 C CA . ALA A 1 89 ? -4.169 1.297 0.313 1.00 96.38 89 ALA A CA 1
ATOM 737 C C . ALA A 1 89 ? -2.938 0.784 -0.451 1.00 96.38 89 ALA A C 1
ATOM 739 O O . ALA A 1 89 ? -2.555 1.349 -1.472 1.00 96.38 89 ALA A O 1
ATOM 740 N N . ALA A 1 90 ? -2.336 -0.317 0.011 1.00 96.75 90 ALA A N 1
ATOM 741 C CA . ALA A 1 90 ? -1.176 -0.906 -0.646 1.00 96.75 90 ALA A CA 1
ATOM 742 C C . ALA A 1 90 ? -1.510 -1.417 -2.054 1.00 96.75 90 ALA A C 1
ATOM 744 O O . ALA A 1 90 ? -0.729 -1.191 -2.973 1.00 96.75 90 ALA A O 1
ATOM 745 N N . GLU A 1 91 ? -2.669 -2.057 -2.242 1.00 97.50 91 GLU A N 1
ATOM 746 C CA . GLU A 1 91 ? -3.178 -2.428 -3.567 1.00 97.50 91 GLU A CA 1
ATOM 747 C C . GLU A 1 91 ? -3.210 -1.208 -4.497 1.00 97.50 91 GLU A C 1
ATOM 749 O O . GLU A 1 91 ? -2.539 -1.222 -5.529 1.00 97.50 91 GLU A O 1
ATOM 754 N N . SER A 1 92 ? -3.900 -0.131 -4.106 1.00 97.12 92 SER A N 1
ATOM 755 C CA . SER A 1 92 ? -3.992 1.101 -4.899 1.00 97.12 92 SER A CA 1
ATOM 756 C C . SER A 1 92 ? -2.621 1.701 -5.218 1.00 97.12 92 SER A C 1
ATOM 758 O O . SER A 1 92 ? -2.351 2.044 -6.367 1.00 97.12 92 SER A O 1
ATOM 760 N N . ALA A 1 93 ? -1.718 1.762 -4.239 1.00 97.19 93 ALA A N 1
ATOM 761 C CA . ALA A 1 93 ? -0.359 2.265 -4.430 1.00 97.19 93 ALA A CA 1
ATOM 762 C C . ALA A 1 93 ? 0.434 1.443 -5.460 1.00 97.19 93 ALA A C 1
ATOM 764 O O . ALA A 1 93 ? 1.077 2.008 -6.347 1.00 97.19 93 ALA A O 1
ATOM 765 N N . TRP A 1 94 ? 0.340 0.111 -5.419 1.00 97.56 94 TRP A N 1
ATOM 766 C CA . TRP A 1 94 ? 0.954 -0.753 -6.431 1.00 97.56 94 TRP A CA 1
ATOM 767 C C . TRP A 1 94 ? 0.321 -0.578 -7.820 1.00 97.56 94 TRP A C 1
ATOM 769 O O . TRP A 1 94 ? 1.025 -0.652 -8.830 1.00 97.56 94 TRP A O 1
ATOM 779 N N . LEU A 1 95 ? -0.982 -0.291 -7.900 1.00 96.69 95 LEU A N 1
ATOM 780 C CA . LEU A 1 95 ? -1.644 0.020 -9.170 1.00 96.69 95 LEU A CA 1
ATOM 781 C C . LEU A 1 95 ? -1.171 1.359 -9.755 1.00 96.69 95 LEU A C 1
ATOM 783 O O . LEU A 1 95 ? -0.978 1.421 -10.970 1.00 96.69 95 LEU A O 1
ATOM 787 N N . VAL A 1 96 ? -0.938 2.384 -8.926 1.00 95.75 96 VAL A N 1
ATOM 788 C CA . VAL A 1 96 ? -0.354 3.672 -9.354 1.00 95.75 96 VAL A CA 1
ATOM 789 C C . VAL A 1 96 ? 1.054 3.462 -9.905 1.00 95.75 96 VAL A C 1
ATOM 791 O O . VAL A 1 96 ? 1.363 3.932 -11.002 1.00 95.75 96 VAL A O 1
ATOM 794 N N . LYS A 1 97 ? 1.887 2.675 -9.208 1.00 94.75 97 LYS A N 1
ATOM 795 C CA . LYS A 1 97 ? 3.225 2.299 -9.697 1.00 94.75 97 LYS A CA 1
ATOM 796 C C . LYS A 1 97 ? 3.155 1.578 -11.043 1.00 94.75 97 LYS A C 1
ATOM 798 O O . LYS A 1 97 ? 3.907 1.918 -11.951 1.00 94.75 97 LYS A O 1
ATOM 803 N N . ALA A 1 98 ? 2.211 0.652 -11.215 1.00 93.62 98 ALA A N 1
ATOM 804 C CA . ALA A 1 98 ? 1.986 0.001 -12.505 1.00 93.62 98 ALA A CA 1
ATOM 805 C C . ALA A 1 98 ? 1.576 1.011 -13.593 1.00 93.62 98 ALA A C 1
ATOM 807 O O . ALA A 1 98 ? 2.084 0.946 -14.706 1.00 93.62 98 ALA A O 1
ATOM 808 N N . GLY A 1 99 ? 0.703 1.972 -13.278 1.00 92.00 99 GLY A N 1
ATOM 809 C CA . GLY A 1 99 ? 0.332 3.043 -14.209 1.00 92.00 99 GLY A CA 1
ATOM 810 C C . GLY A 1 99 ? 1.550 3.839 -14.685 1.00 92.00 99 GLY A C 1
ATOM 811 O O . GLY A 1 99 ? 1.733 4.035 -15.885 1.00 92.00 99 GLY A O 1
ATOM 812 N N . ARG A 1 100 ? 2.451 4.198 -13.768 1.00 90.69 100 ARG A N 1
ATOM 813 C CA . ARG A 1 100 ? 3.711 4.874 -14.109 1.00 90.69 100 ARG A CA 1
ATOM 814 C C . ARG A 1 100 ? 4.623 4.009 -14.968 1.00 90.69 100 ARG A C 1
ATOM 816 O O . ARG A 1 100 ? 5.061 4.470 -16.016 1.00 90.69 100 ARG A O 1
ATOM 823 N N . ALA A 1 101 ? 4.829 2.749 -14.588 1.00 89.38 101 ALA A N 1
ATOM 824 C CA . ALA A 1 101 ? 5.612 1.805 -15.384 1.00 89.38 101 ALA A CA 1
ATOM 825 C C . ALA A 1 101 ? 5.056 1.648 -16.810 1.00 89.38 101 ALA A C 1
ATOM 827 O O . ALA A 1 101 ? 5.829 1.555 -17.754 1.00 89.38 101 ALA A O 1
ATOM 828 N N . SER A 1 102 ? 3.728 1.683 -16.980 1.00 87.50 102 SER A N 1
ATOM 829 C CA . SER A 1 102 ? 3.096 1.590 -18.304 1.00 87.50 102 SER A CA 1
ATOM 830 C C . SER A 1 102 ? 3.304 2.823 -19.185 1.00 87.50 102 SER A C 1
ATOM 832 O O . SER A 1 102 ? 3.232 2.713 -20.403 1.00 87.50 102 SER A O 1
ATOM 834 N N . SER A 1 103 ? 3.566 3.988 -18.583 1.00 82.25 103 SER A N 1
ATOM 835 C CA . SER A 1 103 ? 3.831 5.235 -19.315 1.00 82.25 103 SER A CA 1
ATOM 836 C C . SER A 1 103 ? 5.286 5.382 -19.769 1.00 82.25 103 SER A C 1
ATOM 838 O O . SER A 1 103 ? 5.604 6.281 -20.548 1.00 82.25 103 SER A O 1
ATOM 840 N N . LEU A 1 104 ? 6.178 4.510 -19.285 1.00 75.69 104 LEU A N 1
ATOM 841 C CA . LEU A 1 104 ? 7.567 4.466 -19.720 1.00 75.69 104 LEU A CA 1
ATOM 842 C C . LEU A 1 104 ? 7.630 3.778 -21.087 1.00 75.69 104 LEU A C 1
ATOM 844 O O . LEU A 1 104 ? 7.665 2.553 -21.195 1.00 75.69 104 LEU A O 1
ATOM 848 N N . ASN A 1 105 ? 7.617 4.591 -22.140 1.00 61.12 105 ASN A N 1
ATOM 849 C CA . ASN A 1 105 ? 7.813 4.123 -23.505 1.00 61.12 105 ASN A CA 1
ATOM 850 C C . ASN A 1 105 ? 9.275 3.679 -23.668 1.00 61.12 105 ASN A C 1
ATOM 852 O O . ASN A 1 105 ? 10.189 4.486 -23.492 1.00 61.12 105 ASN A O 1
ATOM 856 N N . GLU A 1 106 ? 9.499 2.413 -24.018 1.00 59.38 106 GLU A N 1
ATOM 857 C CA . GLU A 1 106 ? 10.824 1.918 -24.399 1.00 59.38 106 GLU A CA 1
ATOM 858 C C . GLU A 1 106 ? 11.252 2.590 -25.711 1.00 59.38 106 GLU A C 1
ATOM 860 O O . GLU A 1 106 ? 10.834 2.200 -26.798 1.00 59.38 106 GLU A O 1
ATOM 865 N N . VAL A 1 107 ? 12.085 3.624 -25.622 1.00 54.53 107 VAL A N 1
ATOM 866 C CA . VAL A 1 107 ? 12.915 4.062 -26.749 1.00 54.53 107 VAL A CA 1
ATOM 867 C C . VAL A 1 107 ? 14.276 3.413 -26.529 1.00 54.53 107 VAL A C 1
ATOM 869 O O . VAL 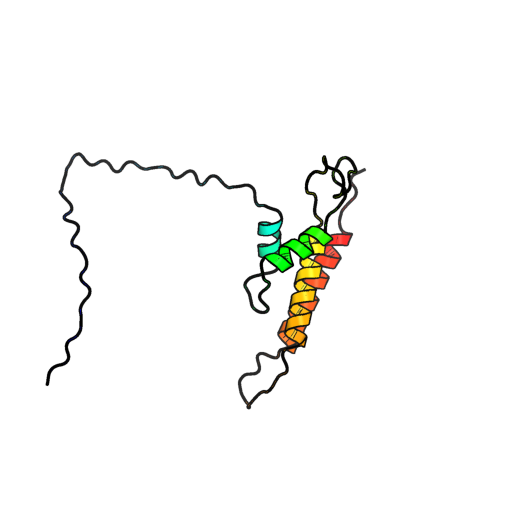A 1 107 ? 15.174 4.047 -25.987 1.00 54.53 107 VAL A O 1
ATOM 872 N N . ASP A 1 108 ? 14.399 2.121 -26.837 1.00 51.00 108 ASP A N 1
ATOM 873 C CA . ASP A 1 108 ? 15.635 1.366 -26.585 1.00 51.00 108 ASP A CA 1
ATOM 874 C C . ASP A 1 108 ? 16.590 1.458 -27.796 1.00 51.00 108 ASP A C 1
ATOM 876 O O . ASP A 1 108 ? 16.237 1.022 -28.898 1.00 51.00 108 ASP A O 1
ATOM 880 N N . PRO A 1 109 ? 17.816 1.998 -27.642 1.00 54.72 109 PRO A N 1
ATOM 881 C CA . PRO A 1 109 ? 18.975 1.565 -28.414 1.00 54.72 109 PRO A CA 1
ATOM 882 C C . PRO A 1 109 ? 19.386 0.155 -27.948 1.00 54.72 109 PRO A C 1
ATOM 884 O O . PRO A 1 109 ? 19.239 -0.169 -26.775 1.00 54.72 109 PRO A O 1
ATOM 887 N N . PRO A 1 110 ? 19.954 -0.699 -28.813 1.00 54.59 110 PRO A N 1
ATOM 888 C CA . PRO A 1 110 ? 20.174 -2.105 -28.484 1.00 54.59 110 PRO A CA 1
ATOM 889 C C . PRO A 1 110 ? 21.140 -2.273 -27.299 1.00 54.59 110 PRO A C 1
ATOM 891 O O . PRO A 1 110 ? 22.340 -2.044 -27.446 1.00 54.59 110 PRO A O 1
ATOM 894 N N . GLY A 1 111 ? 20.635 -2.720 -26.140 1.00 56.78 111 GLY A N 1
ATOM 895 C CA . GLY A 1 111 ? 21.484 -3.258 -25.067 1.00 56.78 111 GLY A CA 1
ATOM 896 C C . GLY A 1 111 ? 21.106 -2.968 -23.611 1.00 56.78 111 GLY A C 1
ATOM 897 O O . GLY A 1 111 ? 21.825 -3.450 -22.738 1.00 56.78 111 GLY A O 1
ATOM 898 N N . SER A 1 112 ? 20.025 -2.239 -2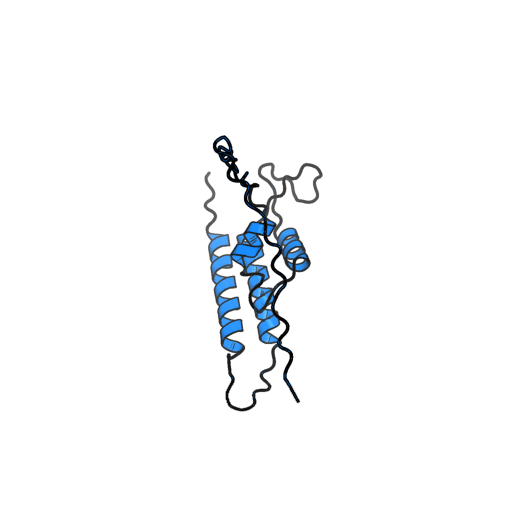3.302 1.00 55.09 112 SER A N 1
ATOM 899 C CA . SER A 1 112 ? 19.677 -1.888 -21.908 1.00 55.09 112 SER A CA 1
ATOM 900 C C . SER A 1 112 ? 18.193 -2.100 -21.567 1.00 55.09 112 SER A C 1
ATOM 902 O O . SER A 1 112 ? 17.565 -1.287 -20.890 1.00 55.09 112 SER A O 1
ATOM 904 N N . GLY A 1 113 ? 17.625 -3.236 -21.970 1.00 55.38 113 GLY A N 1
ATOM 905 C CA . GLY A 1 113 ? 16.240 -3.593 -21.663 1.00 55.38 113 GLY A CA 1
ATOM 906 C C . GLY A 1 113 ? 16.039 -4.125 -20.237 1.00 55.38 113 GLY A C 1
ATOM 907 O O . GLY A 1 113 ? 15.818 -5.326 -20.049 1.00 55.38 113 GLY A O 1
ATOM 908 N N . ILE A 1 114 ? 16.029 -3.260 -19.213 1.00 55.44 114 ILE A N 1
ATOM 909 C CA . ILE A 1 114 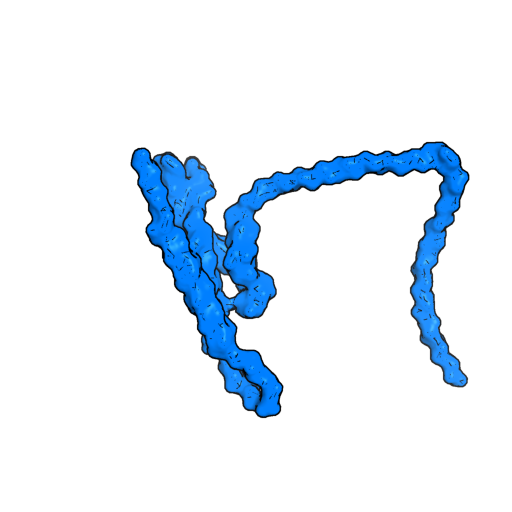? 15.128 -3.533 -18.079 1.00 55.44 114 ILE A CA 1
ATOM 910 C C . ILE A 1 114 ? 13.729 -3.333 -18.645 1.00 55.44 114 ILE A C 1
ATOM 912 O O . ILE A 1 114 ? 13.236 -2.214 -18.721 1.00 55.44 114 ILE A O 1
ATOM 916 N N . VAL A 1 115 ? 13.153 -4.436 -19.125 1.00 65.88 115 VAL A N 1
ATOM 917 C CA . VAL A 1 115 ? 11.905 -4.405 -19.884 1.00 65.88 115 VAL A CA 1
ATOM 918 C C . VAL A 1 115 ? 10.828 -3.787 -18.997 1.00 65.88 115 VAL A C 1
ATOM 920 O O . VAL A 1 115 ? 10.524 -4.340 -17.933 1.00 65.88 115 VAL A O 1
ATOM 923 N N . THR A 1 116 ? 10.270 -2.644 -19.391 1.00 74.94 116 THR A N 1
ATOM 924 C CA . THR A 1 116 ? 9.259 -1.905 -18.609 1.00 74.94 116 THR A CA 1
ATOM 925 C C . THR A 1 116 ? 8.052 -2.795 -18.301 1.00 74.94 116 THR A C 1
ATOM 927 O O . THR A 1 116 ? 7.432 -2.684 -17.239 1.00 74.94 116 THR A O 1
ATOM 930 N N . SER A 1 117 ? 7.809 -3.788 -19.163 1.00 82.00 117 SER A N 1
ATOM 931 C CA . SER A 1 117 ? 6.839 -4.866 -18.965 1.00 82.00 117 SER A CA 1
ATOM 932 C C . SER A 1 117 ? 7.073 -5.686 -17.692 1.00 82.00 117 SER A C 1
ATOM 934 O O . SER A 1 117 ? 6.119 -5.962 -16.973 1.00 82.00 117 SER A O 1
ATOM 936 N N . LYS A 1 118 ? 8.321 -6.013 -17.326 1.00 87.75 118 LYS A N 1
ATOM 937 C CA . LYS A 1 118 ? 8.621 -6.779 -16.101 1.00 87.75 118 LYS A CA 1
ATOM 938 C C . LYS A 1 118 ? 8.303 -5.981 -14.843 1.00 87.75 118 LYS A C 1
ATOM 940 O O . LYS A 1 118 ? 7.803 -6.539 -13.867 1.00 87.75 118 LYS A O 1
ATOM 945 N N . VAL A 1 119 ? 8.592 -4.680 -14.861 1.00 89.44 119 VAL A N 1
ATOM 946 C CA . VAL A 1 119 ? 8.285 -3.773 -13.747 1.00 89.44 119 VAL A CA 1
ATOM 947 C C . VAL A 1 119 ? 6.771 -3.599 -13.619 1.00 89.44 119 VAL A C 1
ATOM 949 O O . VAL A 1 119 ? 6.227 -3.705 -12.518 1.00 89.44 119 VAL A O 1
ATOM 952 N N . PHE A 1 120 ? 6.078 -3.413 -14.744 1.00 90.94 120 PHE A N 1
ATOM 953 C CA . PHE A 1 120 ? 4.620 -3.360 -14.798 1.00 90.94 120 PHE A CA 1
ATOM 954 C C . PHE A 1 120 ? 3.974 -4.639 -14.243 1.00 90.94 120 PHE A C 1
ATOM 956 O O . PHE A 1 120 ? 3.117 -4.564 -13.356 1.00 90.94 120 PHE A O 1
ATOM 963 N N . ASP A 1 121 ? 4.422 -5.807 -14.707 1.00 92.94 121 ASP A N 1
ATOM 964 C CA . ASP A 1 121 ? 3.915 -7.112 -14.282 1.00 92.94 121 ASP A CA 1
ATOM 965 C C . ASP A 1 121 ? 4.174 -7.365 -12.797 1.00 92.94 121 ASP A C 1
ATOM 967 O O . ASP A 1 121 ? 3.293 -7.855 -12.084 1.00 92.94 121 ASP A O 1
ATOM 971 N N . ASN A 1 122 ? 5.351 -6.976 -12.297 1.00 93.69 122 ASN A N 1
ATOM 972 C CA . ASN A 1 122 ? 5.656 -7.041 -10.874 1.00 93.69 122 ASN A CA 1
ATOM 973 C C . ASN A 1 122 ? 4.684 -6.178 -10.057 1.00 93.69 122 ASN A C 1
ATOM 975 O O . ASN A 1 122 ? 4.060 -6.684 -9.124 1.00 93.69 122 ASN A O 1
ATOM 979 N N . CYS A 1 123 ? 4.481 -4.917 -10.448 1.00 94.88 123 CYS A N 1
ATOM 980 C CA . CYS A 1 123 ? 3.568 -4.012 -9.751 1.00 94.88 123 CYS A CA 1
ATOM 981 C C . CYS A 1 123 ? 2.123 -4.541 -9.764 1.00 94.88 123 CYS A C 1
ATOM 983 O O . CYS A 1 123 ? 1.440 -4.534 -8.739 1.00 94.88 123 CYS A O 1
ATOM 985 N N . ARG A 1 124 ? 1.657 -5.073 -10.903 1.00 96.31 124 ARG A N 1
ATOM 986 C CA . ARG A 1 124 ? 0.344 -5.732 -11.025 1.00 96.31 124 ARG A CA 1
ATOM 987 C C . ARG A 1 124 ? 0.231 -6.965 -10.132 1.00 96.31 124 ARG A C 1
ATOM 989 O O . ARG A 1 124 ? -0.808 -7.168 -9.504 1.00 96.31 124 ARG A O 1
ATOM 996 N N . SER A 1 125 ? 1.277 -7.784 -10.067 1.00 96.81 125 SER A N 1
ATOM 997 C CA . SER A 1 125 ? 1.325 -8.965 -9.204 1.00 96.81 125 SER A CA 1
ATOM 998 C C . SER A 1 125 ? 1.235 -8.577 -7.726 1.00 96.81 125 SER A C 1
ATOM 1000 O O . SER A 1 125 ? 0.400 -9.111 -6.995 1.00 96.81 125 SER A O 1
ATOM 1002 N N . MET A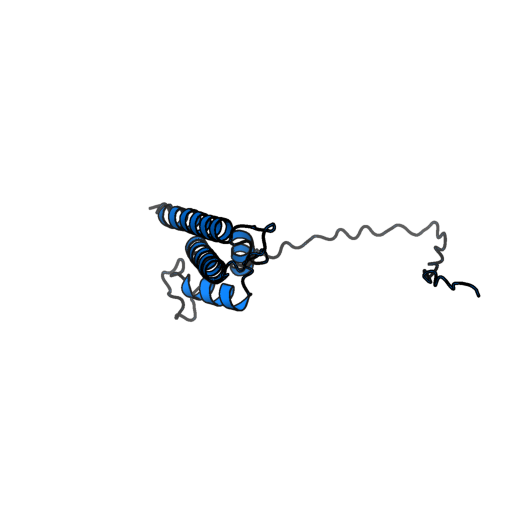 1 126 ? 2.004 -7.573 -7.299 1.00 96.81 126 MET A N 1
ATOM 1003 C CA . MET A 1 126 ? 1.962 -7.069 -5.926 1.00 96.81 126 MET A CA 1
ATOM 1004 C C . MET A 1 126 ? 0.589 -6.501 -5.561 1.00 96.81 126 MET A C 1
ATOM 1006 O O . MET A 1 126 ? 0.064 -6.824 -4.494 1.00 96.81 126 MET A O 1
ATOM 1010 N N . ALA A 1 127 ? -0.046 -5.744 -6.461 1.00 96.31 127 ALA A N 1
ATOM 1011 C CA . ALA A 1 127 ? -1.412 -5.272 -6.250 1.00 96.31 127 ALA A CA 1
ATOM 1012 C C . ALA A 1 127 ? -2.386 -6.438 -5.997 1.00 96.31 127 ALA A C 1
ATOM 1014 O O . ALA A 1 127 ? -3.141 -6.409 -5.027 1.00 96.31 127 ALA A O 1
ATOM 1015 N N . ARG A 1 128 ? -2.306 -7.519 -6.790 1.00 95.44 128 ARG A N 1
ATOM 1016 C CA . ARG A 1 128 ? -3.137 -8.725 -6.600 1.00 95.44 128 ARG A CA 1
ATOM 1017 C C . ARG A 1 128 ? -2.896 -9.408 -5.253 1.00 95.44 128 ARG A C 1
ATOM 1019 O O . ARG A 1 128 ? -3.851 -9.863 -4.627 1.00 95.44 128 ARG A O 1
ATOM 1026 N N . VAL A 1 129 ? -1.647 -9.469 -4.786 1.00 95.25 129 VAL A N 1
ATOM 1027 C CA . VAL A 1 129 ? -1.316 -10.041 -3.468 1.00 95.25 129 VAL A CA 1
ATOM 1028 C C . VAL A 1 129 ? -2.017 -9.270 -2.349 1.00 95.25 129 VAL A C 1
ATOM 1030 O O . VAL A 1 129 ? -2.580 -9.880 -1.438 1.00 95.25 129 VAL A O 1
ATOM 1033 N N . TYR A 1 130 ? -2.009 -7.939 -2.402 1.00 94.38 130 TYR A N 1
ATOM 1034 C CA . TYR A 1 130 ? -2.678 -7.118 -1.392 1.00 94.38 130 TYR A CA 1
ATOM 1035 C C . TYR A 1 130 ? -4.206 -7.137 -1.523 1.00 94.38 130 TYR A C 1
ATOM 1037 O O . TYR A 1 130 ? -4.892 -7.208 -0.499 1.00 94.38 130 TYR A O 1
ATOM 1045 N N . ALA A 1 131 ? -4.734 -7.208 -2.747 1.00 92.81 131 ALA A N 1
ATOM 1046 C CA . ALA A 1 131 ? -6.157 -7.415 -3.005 1.00 92.81 131 ALA A CA 1
ATOM 1047 C C . ALA A 1 131 ? -6.664 -8.727 -2.379 1.00 92.81 131 ALA A C 1
ATOM 1049 O O . ALA A 1 131 ? -7.681 -8.749 -1.687 1.00 92.81 131 ALA A O 1
ATOM 1050 N N . ALA A 1 132 ? -5.918 -9.826 -2.538 1.00 92.00 132 ALA A N 1
ATOM 1051 C CA . ALA A 1 132 ? -6.274 -11.116 -1.947 1.00 92.00 132 ALA A CA 1
ATOM 1052 C C . ALA A 1 132 ? -6.306 -11.062 -0.408 1.00 92.00 132 ALA A C 1
ATOM 1054 O O . ALA A 1 132 ? -7.221 -11.603 0.215 1.00 92.00 132 ALA A O 1
ATOM 1055 N N . LYS A 1 133 ? -5.355 -10.347 0.210 1.00 88.38 133 LYS A N 1
ATOM 1056 C CA . LYS A 1 133 ? -5.291 -10.148 1.671 1.00 88.38 133 LYS A CA 1
ATOM 1057 C C . LYS A 1 133 ? -6.443 -9.302 2.224 1.00 88.38 133 LYS A C 1
ATOM 1059 O O . LYS A 1 133 ? -6.755 -9.405 3.408 1.00 88.38 133 LYS A O 1
ATOM 1064 N N . LYS A 1 134 ? -7.077 -8.457 1.404 1.00 78.75 134 LYS A N 1
ATOM 1065 C CA . LYS A 1 134 ? -8.276 -7.691 1.792 1.00 78.75 134 LYS A CA 1
ATOM 1066 C C . LYS A 1 134 ? -9.467 -8.612 2.070 1.00 78.75 134 LYS A C 1
ATOM 1068 O O . LYS A 1 134 ? -10.232 -8.347 2.990 1.00 78.75 134 LYS A O 1
ATOM 1073 N N . LEU A 1 135 ? -9.608 -9.690 1.298 1.00 65.94 135 LEU A N 1
ATOM 1074 C CA . LEU A 1 135 ? -10.736 -10.623 1.391 1.00 65.94 135 LEU A CA 1
ATOM 1075 C C . LEU A 1 135 ? -10.630 -11.585 2.583 1.00 65.94 135 LEU A C 1
ATOM 1077 O O . LEU A 1 135 ? -11.609 -12.232 2.936 1.00 65.94 135 LEU A O 1
ATOM 1081 N N . THR A 1 136 ? -9.458 -11.685 3.213 1.00 62.84 136 THR A N 1
ATOM 1082 C CA . THR A 1 136 ? -9.181 -12.674 4.267 1.00 62.84 136 THR A CA 1
ATOM 1083 C C . THR A 1 136 ? -9.455 -12.173 5.688 1.00 62.84 136 THR A C 1
ATOM 1085 O O . THR A 1 136 ? -9.088 -12.851 6.645 1.00 62.84 136 THR A O 1
ATOM 1088 N N . SER A 1 137 ? -10.085 -11.005 5.875 1.00 56.28 137 SER A N 1
ATOM 1089 C CA . SER A 1 137 ? -10.446 -10.552 7.222 1.00 56.28 137 SER A CA 1
ATOM 1090 C C . SER A 1 137 ? -11.542 -11.454 7.797 1.00 56.28 137 SER A C 1
ATOM 1092 O O . SER A 1 137 ? -12.713 -11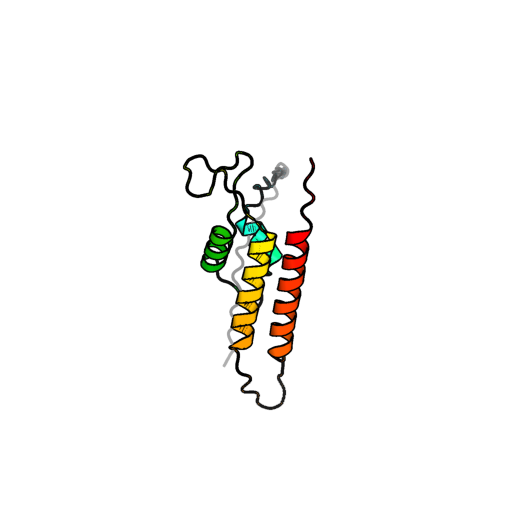.324 7.441 1.00 56.28 137 SER A O 1
ATOM 1094 N N . VAL A 1 138 ? -11.153 -12.381 8.671 1.00 53.41 138 VAL A N 1
ATOM 1095 C CA . VAL A 1 138 ? -12.077 -13.238 9.418 1.00 53.41 138 VAL A CA 1
ATOM 1096 C C . VAL A 1 138 ? -12.880 -12.356 10.367 1.00 53.41 138 VAL A C 1
ATOM 1098 O O . VAL A 1 138 ? -12.315 -11.706 11.245 1.00 53.41 138 VAL A O 1
ATOM 1101 N N . ALA A 1 139 ? -14.199 -12.332 10.187 1.00 50.91 139 ALA A N 1
ATOM 1102 C CA . ALA A 1 139 ? -15.107 -11.778 11.175 1.00 50.91 139 ALA A CA 1
ATOM 1103 C C . ALA A 1 139 ? -15.107 -12.714 12.391 1.00 50.91 139 ALA A C 1
ATOM 1105 O O . ALA A 1 139 ? -15.696 -13.793 12.352 1.00 50.91 139 ALA A O 1
ATOM 1106 N N . THR A 1 140 ? -14.411 -12.333 13.459 1.00 49.12 140 THR A N 1
ATOM 1107 C CA . THR A 1 140 ? -14.606 -12.953 14.771 1.00 49.12 140 THR A CA 1
ATOM 1108 C C . THR A 1 140 ? -15.955 -12.482 15.298 1.00 49.12 140 THR A C 1
ATOM 1110 O O . THR A 1 140 ? -16.109 -11.306 15.627 1.00 49.12 140 THR A O 1
ATOM 1113 N N . ARG A 1 141 ? -16.934 -13.386 15.262 1.00 39.66 141 ARG A N 1
ATOM 1114 C CA . ARG A 1 141 ? -18.273 -13.208 15.825 1.00 39.66 141 ARG A CA 1
ATOM 1115 C C . ARG A 1 141 ? -18.266 -13.447 17.329 1.00 39.66 141 ARG A C 1
ATOM 1117 O O . ARG A 1 141 ? -17.487 -14.325 17.761 1.00 39.66 141 ARG A O 1
#

Sequence (141 aa):
MEIQIFWLHRPQIQVRDDPYYRPIRVRFVIKTMPETPIEKLKKMTAWDSDPALILTELEEILAQSSRPDALGLEPQHENWTPTYSLNAAAESAWLVKAGRASSLNEVDPPGSGIVTSKVFDNCRSMARVYAAKKLTSVATR

Radius of gyration: 25.32 Å; chains: 1; bounding box: 74×35×64 Å

pLDDT: mean 77.82, std 20.13, range [33.69, 97.56]

Secondary structure (DSSP, 8-state):
------------------TT------------PPPPHHHHHHHHTTTTSSSPPPHHHHHHHHHHTB---TT---TTSTT----B-HHHHHHHHHHHHHHHHHH------TT----HHHHHHHHHHHHHHHHHHHTT-----

Foldseek 3Di:
DDDDDDDDDDPPPPPDPDVPDDPDPPPPPPPPDPQDLLNVLCVLQVQCPVVHHDSVLLVVLFVVQFAQDPVRDGPVDPPGDGDGLSLSSNLVSLVVRLVVLVPPDPPDDPDDPPPSVVSNVVSNVSSVVSVVVSVPPDPPD